Protein AF-A0A348ZYB3-F1 (afdb_monomer_lite)

Sequence (158 aa):
MKVLPILVCVLFLMASLAAVSAAGGPTTVFAPSNVTITPPDPGLPQEVRAFFGETGKWWGTWYGTPPGRMEAILIIKKILDSERAEIMYIVPDYPTWGVRSVAAERLARFEKRDGRLYLTVPPSRNGQRMEFTFDTGAFVGIIEGPYLVANIVWETLK

Structure (mmCIF, N/CA/C/O backbone):
data_AF-A0A348ZYB3-F1
#
_entry.id   AF-A0A348ZYB3-F1
#
loop_
_atom_site.group_PDB
_atom_site.id
_atom_site.type_symbol
_atom_site.label_atom_id
_atom_site.label_alt_id
_atom_site.label_comp_id
_atom_site.label_asym_id
_atom_site.label_entity_id
_atom_site.label_seq_id
_atom_site.pdbx_PDB_ins_code
_atom_site.Cartn_x
_atom_site.Cartn_y
_atom_site.Cartn_z
_atom_site.occupancy
_atom_site.B_iso_or_equiv
_atom_site.auth_seq_id
_atom_site.auth_comp_id
_atom_site.auth_asym_id
_atom_site.auth_atom_id
_atom_site.pdbx_PDB_model_num
ATOM 1 N N . MET A 1 1 ? 3.422 -47.469 50.613 1.00 42.00 1 MET A N 1
ATOM 2 C CA . MET A 1 1 ? 3.609 -46.023 50.368 1.00 42.00 1 MET A CA 1
ATOM 3 C C . MET A 1 1 ? 4.741 -45.853 49.367 1.00 42.00 1 MET A C 1
ATOM 5 O O . MET A 1 1 ? 5.884 -46.104 49.715 1.00 42.00 1 MET A O 1
ATOM 9 N N . LYS A 1 2 ? 4.419 -45.548 48.107 1.00 40.97 2 LYS A N 1
ATOM 10 C CA . LYS A 1 2 ? 5.392 -45.251 47.048 1.00 40.97 2 LYS A CA 1
ATOM 11 C C . LYS A 1 2 ? 4.959 -43.933 46.416 1.00 40.97 2 LYS A C 1
ATOM 13 O O . LYS A 1 2 ? 3.893 -43.863 45.817 1.00 40.97 2 LYS A O 1
ATOM 18 N N . VAL A 1 3 ? 5.751 -42.898 46.662 1.00 48.47 3 VAL A N 1
ATOM 19 C CA . VAL A 1 3 ? 5.628 -41.568 46.063 1.00 48.47 3 VAL A CA 1
ATOM 20 C C . VAL A 1 3 ? 6.270 -41.664 44.680 1.00 48.47 3 VAL A C 1
ATOM 22 O O . VAL A 1 3 ? 7.414 -42.107 44.588 1.00 48.47 3 VAL A O 1
ATOM 25 N N . LEU A 1 4 ? 5.549 -41.308 43.614 1.00 44.03 4 LEU A N 1
ATOM 26 C CA . LEU A 1 4 ? 6.104 -41.232 42.260 1.00 44.03 4 LEU A CA 1
ATOM 27 C C . LEU A 1 4 ? 5.782 -39.846 41.666 1.00 44.03 4 LEU A C 1
ATOM 29 O O . LEU A 1 4 ? 4.604 -39.498 41.570 1.00 44.03 4 LEU A O 1
ATOM 33 N N . PRO A 1 5 ? 6.793 -39.031 41.311 1.00 50.94 5 PRO A N 1
ATOM 34 C CA . PRO A 1 5 ? 6.612 -37.645 40.903 1.00 50.94 5 PRO A CA 1
ATOM 35 C C . PRO A 1 5 ? 6.334 -37.575 39.398 1.00 50.94 5 PRO A C 1
ATOM 37 O O . PRO A 1 5 ? 7.249 -37.561 38.582 1.00 50.94 5 PRO A O 1
ATOM 40 N N . ILE A 1 6 ? 5.061 -37.525 39.014 1.00 51.91 6 ILE A N 1
ATOM 41 C CA . ILE A 1 6 ? 4.634 -37.269 37.630 1.00 51.91 6 ILE A CA 1
ATOM 42 C C . ILE A 1 6 ? 4.055 -35.855 37.582 1.00 51.91 6 ILE A C 1
ATOM 44 O O . ILE A 1 6 ? 2.851 -35.663 37.463 1.00 51.91 6 ILE A O 1
ATOM 48 N N . LEU A 1 7 ? 4.897 -34.838 37.770 1.00 49.06 7 LEU A N 1
ATOM 49 C CA . LEU A 1 7 ? 4.467 -33.445 37.586 1.00 49.06 7 LEU A CA 1
ATOM 50 C C . LEU A 1 7 ? 5.602 -32.509 37.139 1.00 49.06 7 LEU A C 1
ATOM 52 O O . LEU A 1 7 ? 5.605 -31.334 37.479 1.00 49.06 7 LEU A O 1
ATOM 56 N N . VAL A 1 8 ? 6.586 -33.015 36.386 1.00 50.66 8 VAL A N 1
ATOM 57 C CA . VAL A 1 8 ? 7.696 -32.191 35.850 1.00 50.66 8 VAL A CA 1
ATOM 58 C C . VAL A 1 8 ? 7.981 -32.512 34.373 1.00 50.66 8 VAL A C 1
ATOM 60 O O . VAL A 1 8 ? 9.113 -32.466 33.912 1.00 50.66 8 VAL A O 1
ATOM 63 N N . CYS A 1 9 ? 6.957 -32.866 33.591 1.00 40.06 9 CYS A N 1
ATOM 64 C CA . CYS A 1 9 ? 7.096 -33.048 32.132 1.00 40.06 9 CYS A CA 1
ATOM 65 C C . CYS A 1 9 ? 6.088 -32.241 31.299 1.00 40.06 9 CYS A C 1
ATOM 67 O O . CYS A 1 9 ? 6.152 -32.269 30.077 1.00 40.06 9 CYS A O 1
ATOM 69 N N . VAL A 1 10 ? 5.208 -31.457 31.933 1.00 47.16 10 VAL A N 1
ATOM 70 C CA . VAL A 1 10 ? 4.234 -30.594 31.230 1.00 47.16 10 VAL A CA 1
ATOM 71 C C . VAL A 1 10 ? 4.773 -29.168 31.013 1.00 47.16 10 VAL A C 1
ATOM 73 O O . VAL A 1 10 ? 4.105 -28.337 30.414 1.00 47.16 10 VAL A O 1
ATOM 76 N N . LEU A 1 11 ? 6.010 -28.872 31.434 1.00 43.88 11 LEU A N 1
ATOM 77 C CA . LEU A 1 11 ? 6.624 -27.550 31.239 1.00 43.88 11 LEU A CA 1
ATOM 78 C C . LEU A 1 11 ? 7.536 -27.436 30.004 1.00 43.88 11 LEU A C 1
ATOM 80 O O . LEU A 1 11 ? 8.125 -26.384 29.790 1.00 43.88 11 LEU A O 1
ATOM 84 N N . PHE A 1 12 ? 7.656 -28.488 29.187 1.00 45.84 12 PHE A N 1
ATOM 85 C CA . PHE A 1 12 ? 8.617 -28.532 28.072 1.00 45.84 12 PHE A CA 1
ATOM 86 C C . PHE A 1 12 ? 7.992 -28.641 26.673 1.00 45.84 12 PHE A C 1
ATOM 88 O O . PHE A 1 12 ? 8.720 -28.796 25.697 1.00 45.84 12 PHE A O 1
ATOM 95 N N . LEU A 1 13 ? 6.663 -28.524 26.545 1.00 42.94 13 LEU A N 1
ATOM 96 C CA . LEU A 1 13 ? 5.959 -28.716 25.265 1.00 42.94 13 LEU A CA 1
ATOM 97 C C . LEU A 1 13 ? 5.104 -27.522 24.801 1.00 42.94 13 LEU A C 1
ATOM 99 O O . LEU A 1 13 ? 4.197 -27.691 23.998 1.00 42.94 13 LEU A O 1
ATOM 103 N N . MET A 1 14 ? 5.403 -26.312 25.281 1.00 46.91 14 MET A N 1
ATOM 104 C CA . MET A 1 14 ? 4.828 -25.055 24.765 1.00 46.91 14 MET A CA 1
ATOM 105 C C . MET A 1 14 ? 5.924 -24.063 24.341 1.00 46.91 14 MET A C 1
ATOM 107 O O . MET A 1 14 ? 5.745 -22.853 24.384 1.00 46.91 14 MET A O 1
ATOM 111 N N . ALA A 1 15 ? 7.079 -24.576 23.912 1.00 46.56 15 ALA A N 1
ATOM 112 C CA . ALA A 1 15 ? 8.050 -23.819 23.123 1.00 46.56 15 ALA A CA 1
ATOM 113 C C . ALA A 1 15 ? 7.823 -24.104 21.628 1.00 46.56 15 ALA A C 1
ATOM 115 O O . ALA A 1 15 ? 8.749 -24.394 20.873 1.00 46.56 15 ALA A O 1
ATOM 116 N N . SER A 1 16 ? 6.561 -24.099 21.195 1.00 47.22 16 SER A N 1
ATOM 117 C CA . SER A 1 16 ? 6.208 -24.167 19.783 1.00 47.22 16 SER A CA 1
ATOM 118 C C . SER A 1 16 ? 6.512 -22.818 19.138 1.00 47.22 16 SER A C 1
ATOM 120 O O . SER A 1 16 ? 5.709 -21.893 19.178 1.00 47.22 16 SER A O 1
ATOM 122 N N . LEU A 1 17 ? 7.705 -22.735 18.557 1.00 46.16 17 LEU A N 1
ATOM 123 C CA . LEU A 1 17 ? 7.908 -22.169 17.227 1.00 46.16 17 LEU A CA 1
ATOM 124 C C . LEU A 1 17 ? 7.330 -20.762 16.979 1.00 46.16 17 LEU A C 1
ATOM 126 O O . LEU A 1 17 ? 6.711 -20.510 15.951 1.00 46.16 17 LEU A O 1
ATOM 130 N N . ALA A 1 18 ? 7.638 -19.797 17.842 1.00 40.75 18 ALA A N 1
ATOM 131 C CA . ALA A 1 18 ? 7.796 -18.431 17.356 1.00 40.75 18 ALA A CA 1
ATOM 132 C C . ALA A 1 18 ? 9.169 -18.349 16.676 1.00 40.75 18 ALA A C 1
ATOM 134 O O . ALA A 1 18 ? 10.126 -17.805 17.226 1.00 40.75 18 ALA A O 1
ATOM 135 N N . ALA A 1 19 ? 9.283 -18.938 15.483 1.00 41.16 19 ALA A N 1
ATOM 136 C CA . ALA A 1 19 ? 10.288 -18.489 14.537 1.00 41.16 19 ALA A CA 1
ATOM 137 C C . ALA A 1 19 ? 9.889 -17.055 14.183 1.00 41.16 19 ALA A C 1
ATOM 139 O O . ALA A 1 19 ? 9.140 -16.813 13.242 1.00 41.16 19 ALA A O 1
ATOM 140 N N . VAL A 1 20 ? 10.322 -16.108 15.017 1.00 44.69 20 VAL A N 1
ATOM 141 C CA . VAL A 1 20 ? 10.418 -14.709 14.638 1.00 44.69 20 VAL A CA 1
ATOM 142 C C . VAL A 1 20 ? 11.331 -14.743 13.427 1.00 44.69 20 VAL A C 1
ATOM 144 O O . VAL A 1 20 ? 12.547 -14.886 13.570 1.00 44.69 20 VAL A O 1
ATOM 147 N N . SER A 1 21 ? 10.747 -14.723 12.227 1.00 43.22 21 SER A N 1
ATOM 148 C CA . SER A 1 21 ? 11.523 -14.377 11.058 1.00 43.22 21 SER A CA 1
ATOM 149 C C . SER A 1 21 ? 12.137 -13.031 11.413 1.00 43.22 21 SER A C 1
ATOM 151 O O . SER A 1 21 ? 11.447 -12.051 11.707 1.00 43.22 21 SER A O 1
ATOM 153 N N . ALA A 1 22 ? 13.462 -12.998 11.499 1.00 45.44 22 ALA A N 1
ATOM 154 C CA . ALA A 1 22 ? 14.173 -11.754 11.331 1.00 45.44 22 ALA A CA 1
ATOM 155 C C . ALA A 1 22 ? 13.898 -11.361 9.877 1.00 45.44 22 ALA A C 1
ATOM 157 O O . ALA A 1 22 ? 14.643 -11.736 8.976 1.00 45.44 22 ALA A O 1
ATOM 158 N N . ALA A 1 23 ? 12.737 -10.745 9.646 1.00 55.16 23 ALA A N 1
ATOM 159 C CA . ALA A 1 23 ? 12.367 -10.168 8.374 1.00 55.16 23 ALA A CA 1
ATOM 160 C C . ALA A 1 23 ? 13.442 -9.123 8.083 1.00 55.16 23 ALA A C 1
ATOM 162 O O . ALA A 1 23 ? 13.514 -8.087 8.749 1.00 55.16 23 ALA A O 1
ATOM 163 N N . GLY A 1 24 ? 14.375 -9.466 7.192 1.00 65.94 24 GLY A N 1
ATOM 164 C CA . GLY A 1 24 ? 15.348 -8.507 6.695 1.00 65.94 24 GLY A CA 1
ATOM 165 C C . GLY A 1 24 ? 14.560 -7.360 6.086 1.00 65.94 24 GLY A C 1
ATOM 166 O O . GLY A 1 24 ? 13.659 -7.619 5.307 1.00 65.94 24 GLY A O 1
ATOM 167 N N . GLY A 1 25 ? 14.827 -6.124 6.497 1.00 79.75 25 GLY A N 1
ATOM 168 C CA . GLY A 1 25 ? 14.128 -4.966 5.945 1.00 79.75 25 GLY A CA 1
ATOM 169 C C . GLY A 1 25 ? 14.440 -4.746 4.458 1.00 79.75 25 GLY A C 1
ATOM 170 O O . GLY A 1 25 ? 15.291 -5.441 3.891 1.00 79.75 25 GLY A O 1
ATOM 171 N N . PRO A 1 26 ? 13.805 -3.743 3.829 1.00 87.44 26 PRO A N 1
ATOM 172 C CA . PRO A 1 26 ? 14.126 -3.369 2.459 1.00 87.44 26 PRO A CA 1
ATOM 173 C C . PRO A 1 26 ? 15.610 -3.019 2.310 1.00 87.44 26 PRO A C 1
ATOM 175 O O . PRO A 1 26 ? 16.216 -2.399 3.186 1.00 87.44 26 PRO A O 1
ATOM 178 N N . THR A 1 27 ? 16.182 -3.379 1.166 1.00 86.75 27 THR A N 1
ATOM 179 C CA . THR A 1 27 ? 17.596 -3.153 0.828 1.00 86.75 27 THR A CA 1
ATOM 180 C C . THR A 1 27 ? 17.798 -2.096 -0.257 1.00 86.75 27 THR A C 1
ATOM 182 O O . THR A 1 27 ? 18.884 -1.533 -0.378 1.00 86.75 27 THR A O 1
ATOM 185 N N . THR A 1 28 ? 16.760 -1.806 -1.040 1.00 87.25 28 THR A N 1
ATOM 186 C CA . THR A 1 28 ? 16.818 -0.949 -2.236 1.00 87.25 28 THR A CA 1
ATOM 187 C C . THR A 1 28 ? 15.919 0.283 -2.159 1.00 87.25 28 THR A C 1
ATOM 189 O O . THR A 1 28 ? 16.019 1.174 -3.002 1.00 87.25 28 THR A O 1
ATOM 192 N N . VAL A 1 29 ? 15.053 0.365 -1.147 1.00 90.50 29 VAL A N 1
ATOM 193 C CA . VAL A 1 29 ? 14.105 1.466 -0.950 1.00 90.50 29 VAL A CA 1
ATOM 194 C C . VAL A 1 29 ? 13.983 1.789 0.536 1.00 90.50 29 VAL A C 1
ATOM 196 O O . VAL A 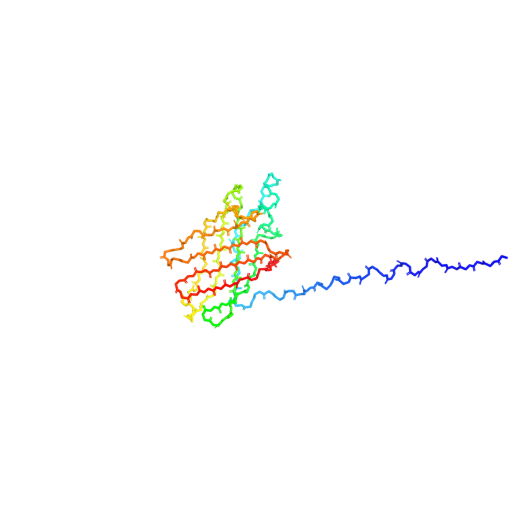1 29 ? 13.965 0.894 1.373 1.00 90.50 29 VAL A O 1
ATOM 199 N N . PHE A 1 30 ? 13.892 3.070 0.885 1.00 90.00 30 PHE A N 1
ATOM 200 C CA . PHE A 1 30 ? 13.846 3.501 2.283 1.00 90.00 30 PHE A CA 1
ATOM 201 C C . PHE A 1 30 ? 12.712 4.491 2.515 1.00 90.00 30 PHE A C 1
ATOM 203 O O . PHE A 1 30 ? 12.425 5.344 1.673 1.00 90.00 30 PHE A O 1
ATOM 210 N N . ALA A 1 31 ? 12.056 4.367 3.669 1.00 87.94 31 ALA A N 1
ATOM 211 C CA . ALA A 1 31 ? 11.035 5.314 4.085 1.00 87.94 31 ALA A CA 1
ATOM 212 C C . ALA A 1 31 ? 11.712 6.650 4.444 1.00 87.94 31 ALA A C 1
ATOM 214 O O . ALA A 1 31 ? 12.742 6.632 5.124 1.00 87.94 31 ALA A O 1
ATOM 215 N N . PRO A 1 32 ? 11.149 7.808 4.055 1.00 88.12 32 PRO A N 1
ATOM 216 C CA . PRO A 1 32 ? 11.642 9.092 4.525 1.00 88.12 32 PRO A CA 1
ATOM 217 C C . PRO A 1 32 ? 11.573 9.161 6.052 1.00 88.12 32 PRO A C 1
ATOM 219 O O . PRO A 1 32 ? 10.589 8.742 6.667 1.00 88.12 32 PRO A O 1
ATOM 222 N N . SER A 1 33 ? 12.609 9.720 6.673 1.00 84.81 33 SER A N 1
ATOM 223 C CA . SER A 1 33 ? 12.709 9.832 8.133 1.00 84.81 33 SER A CA 1
ATOM 224 C C . SER A 1 33 ? 11.719 10.833 8.739 1.00 84.81 33 SER A C 1
ATOM 226 O O . SER A 1 33 ? 11.456 10.788 9.936 1.00 84.81 33 SER A O 1
ATOM 228 N N . ASN A 1 34 ? 11.152 11.723 7.924 1.00 89.12 34 ASN A N 1
ATOM 229 C CA . ASN A 1 34 ? 10.318 12.851 8.337 1.00 89.12 34 ASN A CA 1
ATOM 230 C C . ASN A 1 34 ? 8.825 12.693 7.985 1.00 89.12 34 ASN A C 1
ATOM 232 O O . ASN A 1 34 ? 8.109 13.689 7.901 1.00 89.12 34 ASN A O 1
ATOM 236 N N . VAL A 1 35 ? 8.332 11.468 7.776 1.00 92.81 35 VAL A N 1
ATOM 237 C CA . VAL A 1 35 ? 6.898 11.241 7.529 1.00 92.81 35 VAL A CA 1
ATOM 238 C C . VAL A 1 35 ? 6.127 11.224 8.847 1.00 92.81 35 VAL A C 1
ATOM 240 O O . VAL A 1 35 ? 6.345 10.364 9.698 1.00 92.81 35 VAL A O 1
ATOM 243 N N . THR A 1 36 ? 5.180 12.150 9.003 1.00 95.25 36 THR A N 1
ATOM 244 C CA . THR A 1 36 ? 4.219 12.126 10.112 1.00 95.25 36 THR A CA 1
ATOM 245 C C . THR A 1 36 ? 3.165 11.049 9.872 1.00 95.25 36 THR A C 1
ATOM 247 O O . THR A 1 36 ? 2.473 11.069 8.853 1.00 95.25 36 THR A O 1
ATOM 250 N N . ILE A 1 37 ? 3.030 10.132 10.830 1.00 96.56 37 ILE A N 1
ATOM 251 C CA . ILE A 1 37 ? 2.020 9.071 10.840 1.00 96.56 37 ILE A CA 1
ATOM 252 C C . ILE A 1 37 ? 1.092 9.305 12.032 1.00 96.56 37 ILE A C 1
ATOM 254 O O . ILE A 1 37 ? 1.552 9.500 13.154 1.00 96.56 37 ILE A O 1
ATOM 258 N N . THR A 1 38 ? -0.214 9.300 11.783 1.00 97.94 38 THR A N 1
ATOM 259 C CA . THR A 1 38 ? -1.255 9.443 12.804 1.00 97.94 38 THR A CA 1
ATOM 260 C C . THR A 1 38 ? -1.970 8.102 12.984 1.00 97.94 38 THR A C 1
ATOM 262 O O . THR A 1 38 ? -2.556 7.617 12.012 1.00 97.94 38 THR A O 1
ATOM 265 N N . PRO A 1 39 ? -1.946 7.504 14.192 1.00 97.06 39 PRO A N 1
ATOM 266 C CA . PRO A 1 39 ? -2.679 6.274 14.482 1.00 97.06 39 PRO A CA 1
ATOM 267 C C . PRO A 1 39 ? -4.178 6.390 14.163 1.00 97.06 39 PRO A C 1
ATOM 269 O O . PRO A 1 39 ? -4.744 7.482 14.275 1.00 97.06 39 PRO A O 1
ATOM 272 N N . PRO A 1 40 ? -4.838 5.285 13.778 1.00 97.38 40 PRO A N 1
ATOM 273 C CA . PRO A 1 40 ? -6.251 5.306 13.439 1.00 97.38 40 PRO A CA 1
ATOM 274 C C . PRO A 1 40 ? -7.120 5.506 14.684 1.00 97.38 40 PRO A C 1
ATOM 276 O O . PRO A 1 40 ? -6.802 5.012 15.766 1.00 97.38 40 PRO A O 1
ATOM 279 N N . ASP A 1 41 ? -8.253 6.184 14.508 1.00 97.19 41 ASP A N 1
ATOM 280 C CA . ASP A 1 41 ? -9.253 6.350 15.562 1.00 97.19 41 ASP A CA 1
ATOM 281 C C . ASP A 1 41 ? -9.775 4.967 16.035 1.00 97.19 41 ASP A C 1
ATOM 283 O O . ASP A 1 41 ? -10.186 4.146 15.203 1.00 97.19 41 ASP A O 1
ATOM 287 N N . PRO A 1 42 ? -9.777 4.672 17.352 1.00 96.81 42 PRO A N 1
ATOM 288 C CA . PRO A 1 42 ? -10.293 3.417 17.904 1.00 96.81 42 PRO A CA 1
ATOM 289 C C . PRO A 1 42 ? -11.808 3.208 17.712 1.00 96.81 42 PRO A C 1
ATOM 291 O O . PRO A 1 42 ? -12.300 2.111 17.978 1.00 96.81 42 PRO A O 1
ATOM 294 N N . GLY A 1 43 ? -12.555 4.205 17.238 1.00 97.88 43 GLY A N 1
ATOM 295 C CA . GLY A 1 43 ? -13.945 4.079 16.798 1.00 97.88 43 GLY A CA 1
ATOM 296 C C . GLY A 1 43 ? -14.109 3.537 15.372 1.00 97.88 43 GLY A C 1
ATOM 297 O O . GLY A 1 43 ? -15.205 3.115 15.007 1.00 97.88 43 GLY A O 1
ATOM 298 N N . LEU A 1 44 ? -13.046 3.507 14.557 1.00 97.94 44 LEU A N 1
ATOM 299 C CA . LEU A 1 44 ? -13.117 2.990 13.185 1.00 97.94 44 LEU A CA 1
ATOM 300 C C . LEU A 1 44 ? -13.324 1.469 13.153 1.00 97.94 44 LEU A C 1
ATOM 302 O O . LEU A 1 44 ? -12.811 0.770 14.034 1.00 97.94 44 LEU A O 1
ATOM 306 N N . PRO A 1 45 ? -13.986 0.927 12.110 1.00 97.62 45 PRO A N 1
ATOM 307 C CA . PRO A 1 45 ? -14.133 -0.514 11.926 1.00 97.62 45 PRO A CA 1
ATOM 308 C C . PRO A 1 45 ? -12.790 -1.251 11.994 1.00 97.62 45 PRO A C 1
ATOM 310 O O . PRO A 1 45 ? -11.798 -0.812 11.409 1.00 97.62 45 PRO A O 1
ATOM 313 N N . GLN A 1 46 ? -12.755 -2.401 12.674 1.00 96.81 46 GLN A N 1
ATOM 314 C CA . GLN A 1 46 ? -11.523 -3.179 12.863 1.00 96.81 46 GLN A CA 1
ATOM 315 C C . GLN A 1 46 ? -10.847 -3.539 11.532 1.00 96.81 46 GLN A C 1
ATOM 317 O O . GLN A 1 46 ? -9.631 -3.422 11.412 1.00 96.81 46 GLN A O 1
ATOM 322 N N . GLU A 1 47 ? -11.638 -3.926 10.532 1.00 96.38 47 GLU A N 1
ATOM 323 C CA . GLU A 1 47 ? -11.184 -4.246 9.173 1.00 96.38 47 GLU A CA 1
ATOM 324 C C . GLU A 1 47 ? -10.488 -3.070 8.468 1.00 96.38 47 GLU A C 1
ATOM 326 O O . GLU A 1 47 ? -9.528 -3.286 7.737 1.00 96.38 47 GLU A O 1
ATOM 331 N N . VAL A 1 48 ? -10.909 -1.828 8.732 1.00 97.81 48 VAL A N 1
ATOM 332 C CA . VAL A 1 48 ? -10.265 -0.612 8.207 1.00 97.81 48 VAL A CA 1
ATOM 333 C C . VAL A 1 48 ? -8.954 -0.359 8.949 1.00 97.81 48 VAL A C 1
ATOM 335 O O . VAL A 1 48 ? -7.914 -0.142 8.330 1.00 97.81 48 VAL A O 1
ATOM 338 N N . ARG A 1 49 ? -8.974 -0.445 10.287 1.00 97.56 49 ARG A N 1
ATOM 339 C CA . ARG A 1 49 ? -7.774 -0.239 11.116 1.00 97.56 49 ARG A CA 1
ATOM 340 C C . ARG A 1 49 ? -6.675 -1.258 10.832 1.00 97.56 49 ARG A C 1
ATOM 342 O O . ARG A 1 49 ? -5.507 -0.915 10.962 1.00 97.56 49 ARG A O 1
ATOM 349 N N . ALA A 1 50 ? -7.028 -2.477 10.424 1.00 96.56 50 ALA A N 1
ATOM 350 C CA . ALA A 1 50 ? -6.065 -3.526 10.100 1.00 96.56 50 ALA A CA 1
ATOM 351 C C . ALA A 1 50 ? -5.052 -3.093 9.024 1.00 96.56 50 ALA A C 1
ATOM 353 O O . ALA A 1 50 ? -3.883 -3.454 9.119 1.00 96.56 50 ALA A O 1
ATOM 354 N N . PHE A 1 51 ? -5.452 -2.250 8.063 1.00 97.25 51 PHE A N 1
ATOM 355 C CA . PHE A 1 51 ? -4.547 -1.712 7.036 1.00 97.25 51 PHE A CA 1
ATOM 356 C C . PHE A 1 51 ? -3.452 -0.803 7.603 1.00 97.25 51 PHE A C 1
ATOM 358 O O . PHE A 1 51 ? -2.412 -0.639 6.972 1.00 97.25 51 PHE A O 1
ATOM 365 N N . PHE A 1 52 ? -3.652 -0.217 8.786 1.00 97.19 52 PHE A N 1
ATOM 366 C CA . PHE A 1 52 ? -2.596 0.530 9.464 1.00 97.19 52 PHE A CA 1
ATOM 367 C C . PHE A 1 52 ? -1.491 -0.401 9.989 1.00 97.19 52 PHE A C 1
ATOM 369 O O . PHE A 1 52 ? -0.335 0.002 10.070 1.00 97.19 52 PHE A O 1
ATOM 376 N N . GLY A 1 53 ? -1.811 -1.655 10.317 1.00 93.88 53 GLY A N 1
ATOM 377 C CA . GLY A 1 53 ? -0.861 -2.568 10.948 1.00 93.88 53 GLY A CA 1
ATOM 378 C C . GLY A 1 53 ? -0.373 -2.035 12.299 1.00 93.88 53 GLY A C 1
ATOM 379 O O . GLY A 1 53 ? -1.112 -1.365 13.018 1.00 93.88 53 GLY A O 1
ATOM 380 N N . GLU A 1 54 ? 0.877 -2.333 12.652 1.00 92.38 54 GLU A N 1
ATOM 381 C CA . GLU A 1 54 ? 1.479 -1.875 13.914 1.00 92.38 54 GLU A CA 1
ATOM 382 C C . GLU A 1 54 ? 1.987 -0.427 13.831 1.00 92.38 54 GLU A C 1
ATOM 384 O O . GLU A 1 54 ? 1.824 0.348 14.772 1.00 92.38 54 GLU A O 1
ATOM 389 N N . THR A 1 55 ? 2.603 -0.055 12.705 1.00 93.69 55 THR A N 1
ATOM 390 C CA . THR A 1 55 ? 3.377 1.193 12.565 1.00 93.69 55 THR A CA 1
ATOM 391 C C . THR A 1 55 ? 2.830 2.150 11.506 1.00 93.69 55 THR A C 1
ATOM 393 O O . THR A 1 55 ? 3.363 3.249 11.342 1.00 93.69 55 THR A O 1
ATOM 396 N N . GLY A 1 56 ? 1.817 1.744 10.737 1.00 95.62 56 GLY A N 1
ATOM 397 C CA . GLY A 1 56 ? 1.410 2.441 9.518 1.00 95.62 56 GLY A CA 1
ATOM 398 C C . GLY A 1 56 ? 2.360 2.211 8.342 1.00 95.62 56 GLY A C 1
ATOM 399 O O . GLY A 1 56 ? 2.127 2.775 7.278 1.00 95.62 56 GLY A O 1
ATOM 400 N N . LYS A 1 57 ? 3.436 1.428 8.496 1.00 96.19 57 LYS A N 1
ATOM 401 C CA . LYS A 1 57 ? 4.451 1.215 7.460 1.00 96.19 57 LYS A CA 1
ATOM 402 C C . LYS A 1 57 ? 4.498 -0.244 7.034 1.00 96.19 57 LYS A C 1
ATOM 404 O O . LYS A 1 57 ? 4.562 -1.156 7.856 1.00 96.19 57 LYS A O 1
ATOM 409 N N . TRP A 1 58 ? 4.568 -0.433 5.728 1.00 96.31 58 TRP A N 1
ATOM 410 C CA . TRP A 1 58 ? 4.649 -1.729 5.085 1.00 96.31 58 TRP A CA 1
ATOM 411 C C . TRP A 1 58 ? 5.793 -1.732 4.084 1.00 96.31 58 TRP A C 1
ATOM 413 O O . TRP A 1 58 ? 5.973 -0.776 3.326 1.00 96.31 58 TRP A O 1
ATOM 423 N N . TRP A 1 59 ? 6.548 -2.819 4.063 1.00 95.25 59 TRP A N 1
ATOM 424 C CA . TRP A 1 59 ? 7.532 -3.110 3.033 1.00 95.25 59 TRP A CA 1
ATOM 425 C C . TRP A 1 59 ? 6.990 -4.220 2.140 1.00 95.25 59 TRP A C 1
ATOM 427 O O . TRP A 1 59 ? 6.494 -5.226 2.633 1.00 95.25 59 TRP A O 1
ATOM 437 N N . GLY A 1 60 ? 7.029 -4.014 0.829 1.00 94.19 60 GLY A N 1
ATOM 438 C CA . GLY A 1 60 ? 6.464 -4.934 -0.145 1.00 94.19 60 GLY A CA 1
ATOM 439 C C . GLY A 1 60 ? 7.495 -5.410 -1.148 1.00 94.19 60 GLY A C 1
ATOM 440 O O . GLY A 1 60 ? 8.349 -4.637 -1.580 1.00 94.19 60 GLY A O 1
ATOM 441 N N . THR A 1 61 ? 7.371 -6.662 -1.579 1.00 94.69 61 THR A N 1
ATOM 442 C CA . THR A 1 61 ? 8.108 -7.181 -2.736 1.00 94.69 61 THR A CA 1
ATOM 443 C C . THR A 1 61 ? 7.156 -7.407 -3.901 1.00 94.69 61 THR A C 1
ATOM 445 O O . THR A 1 61 ? 6.168 -8.129 -3.774 1.00 94.69 61 THR A O 1
ATOM 448 N N . TRP A 1 62 ? 7.464 -6.790 -5.037 1.00 93.69 62 TRP A N 1
ATOM 449 C CA . TRP A 1 62 ? 6.727 -6.929 -6.285 1.00 93.69 62 TRP A CA 1
ATOM 450 C C . TRP A 1 62 ? 7.225 -8.126 -7.078 1.00 93.69 62 TRP A C 1
ATOM 452 O O . TRP A 1 62 ? 8.432 -8.348 -7.188 1.00 93.69 62 TRP A O 1
ATOM 462 N N . TYR A 1 63 ? 6.289 -8.806 -7.725 1.00 94.56 63 TYR A N 1
ATOM 463 C CA . TYR A 1 63 ? 6.528 -9.868 -8.691 1.00 94.56 63 TYR A CA 1
ATOM 464 C C . TYR A 1 63 ? 5.587 -9.656 -9.869 1.00 94.56 63 TYR A C 1
ATOM 466 O O . TYR A 1 63 ? 4.368 -9.667 -9.688 1.00 94.56 63 TYR A O 1
ATOM 474 N N . GLY A 1 64 ? 6.131 -9.429 -11.064 1.00 93.19 64 GLY A N 1
ATOM 475 C CA . GLY A 1 64 ? 5.315 -8.986 -12.191 1.00 93.19 64 GLY A CA 1
ATOM 476 C C . GLY A 1 64 ? 5.697 -9.546 -13.549 1.00 93.19 64 GLY A C 1
ATOM 477 O O . GLY A 1 64 ? 6.654 -10.308 -13.686 1.00 93.19 64 GLY A O 1
ATOM 478 N N . THR A 1 65 ? 4.896 -9.157 -14.541 1.00 89.56 65 THR A N 1
ATOM 479 C CA . THR A 1 65 ? 5.103 -9.415 -15.971 1.00 89.56 65 THR A CA 1
ATOM 480 C C . THR A 1 65 ? 5.322 -8.079 -16.698 1.00 89.56 65 THR A C 1
ATOM 482 O O . THR A 1 65 ? 4.483 -7.192 -16.526 1.00 89.56 65 THR A O 1
ATOM 485 N N . PRO A 1 66 ? 6.397 -7.916 -17.505 1.00 88.62 66 PRO A N 1
ATOM 486 C CA . PRO A 1 66 ? 7.457 -8.900 -17.784 1.00 88.62 66 PRO A CA 1
ATOM 487 C C . PRO A 1 66 ? 8.222 -9.306 -16.509 1.00 88.62 66 PRO A C 1
ATOM 489 O O . PRO A 1 66 ? 8.150 -8.571 -15.531 1.00 88.62 66 PRO A O 1
ATOM 492 N N . PRO A 1 67 ? 8.914 -10.461 -16.468 1.00 91.81 67 PRO A N 1
ATOM 493 C CA . PRO A 1 67 ? 9.527 -10.959 -15.238 1.00 91.81 67 PRO A CA 1
ATOM 494 C C . PRO A 1 67 ? 10.432 -9.925 -14.566 1.00 91.81 67 PRO A C 1
ATOM 496 O O . PRO A 1 67 ? 11.306 -9.337 -15.202 1.00 91.81 67 PRO A O 1
ATOM 499 N N . GLY A 1 68 ? 10.229 -9.723 -13.270 1.00 90.12 68 GLY A N 1
ATOM 500 C CA . GLY A 1 68 ? 11.002 -8.778 -12.478 1.00 90.12 68 GLY A CA 1
ATOM 501 C C . GLY A 1 68 ? 10.643 -8.859 -11.002 1.00 90.12 68 GLY A C 1
ATOM 502 O O . GLY A 1 68 ? 9.599 -9.399 -10.625 1.00 90.12 68 GLY A O 1
ATOM 503 N N . ARG A 1 69 ? 11.547 -8.334 -10.175 1.00 92.94 69 ARG A N 1
ATOM 504 C CA . ARG A 1 69 ? 11.407 -8.244 -8.722 1.00 92.94 69 ARG A CA 1
ATOM 505 C C . ARG A 1 69 ? 11.908 -6.884 -8.266 1.00 92.94 69 ARG A C 1
ATOM 507 O O . ARG A 1 69 ? 13.004 -6.479 -8.649 1.00 92.94 69 ARG A O 1
ATOM 514 N N . MET A 1 70 ? 11.115 -6.208 -7.447 1.00 92.62 70 MET A N 1
ATOM 515 C CA . MET A 1 70 ? 11.420 -4.876 -6.930 1.00 92.62 70 MET A CA 1
ATOM 516 C C . MET A 1 70 ? 10.837 -4.727 -5.525 1.00 92.62 70 MET A C 1
ATOM 518 O O . MET A 1 70 ? 9.788 -5.294 -5.234 1.00 92.62 70 MET A O 1
ATOM 522 N N . GLU A 1 71 ? 11.500 -3.974 -4.656 1.00 94.88 71 GLU A N 1
ATOM 523 C CA . GLU A 1 71 ? 10.965 -3.625 -3.338 1.00 94.88 71 GLU A CA 1
ATOM 524 C C . GLU A 1 71 ? 10.200 -2.295 -3.390 1.00 94.88 71 GLU A C 1
ATOM 526 O O . GLU A 1 71 ? 10.507 -1.412 -4.189 1.00 94.88 71 GLU A O 1
ATOM 531 N N . ALA A 1 72 ? 9.221 -2.127 -2.509 1.00 95.12 72 ALA A N 1
ATOM 532 C CA . ALA A 1 72 ? 8.466 -0.891 -2.351 1.00 95.12 72 ALA A CA 1
ATOM 533 C C . ALA A 1 72 ? 8.109 -0.648 -0.888 1.00 95.12 72 ALA A C 1
ATOM 535 O O . ALA A 1 72 ? 8.108 -1.569 -0.073 1.00 95.12 72 ALA A O 1
ATOM 536 N N . ILE A 1 73 ? 7.756 0.590 -0.563 1.00 96.44 73 ILE A N 1
ATOM 537 C CA . ILE A 1 73 ? 7.230 0.956 0.750 1.00 96.44 73 ILE A CA 1
ATOM 538 C C . ILE A 1 73 ? 5.855 1.585 0.575 1.00 96.44 73 ILE A C 1
ATOM 540 O O . ILE A 1 73 ? 5.663 2.484 -0.245 1.00 96.44 73 ILE A O 1
ATOM 544 N N . LEU A 1 74 ? 4.908 1.128 1.387 1.00 97.00 74 LEU A N 1
ATOM 545 C CA . LEU A 1 74 ? 3.595 1.730 1.553 1.00 97.00 74 LEU A CA 1
ATOM 546 C C . LEU A 1 74 ? 3.493 2.272 2.978 1.00 97.00 74 LEU A C 1
ATOM 548 O O . LEU A 1 74 ? 3.671 1.542 3.948 1.00 97.00 74 LEU A O 1
ATOM 552 N N . ILE A 1 75 ? 3.188 3.558 3.105 1.00 97.38 75 ILE A N 1
ATOM 553 C CA . ILE A 1 75 ? 2.941 4.210 4.389 1.00 97.38 75 ILE A CA 1
ATOM 554 C C . ILE A 1 75 ? 1.487 4.663 4.419 1.00 97.38 75 ILE A C 1
ATOM 556 O O . ILE A 1 75 ? 1.080 5.483 3.601 1.00 97.38 75 ILE A O 1
ATOM 560 N N . ILE A 1 76 ? 0.712 4.180 5.382 1.00 97.94 76 ILE A N 1
ATOM 561 C CA . ILE A 1 76 ? -0.600 4.717 5.733 1.00 97.94 76 ILE A CA 1
ATOM 562 C C . ILE A 1 76 ? -0.368 5.897 6.681 1.00 97.94 76 ILE A C 1
ATOM 564 O O . ILE A 1 76 ? -0.208 5.717 7.885 1.00 97.94 76 ILE A O 1
ATOM 568 N N . LYS A 1 77 ? -0.307 7.119 6.137 1.00 98.06 77 LYS A N 1
ATOM 569 C CA . LYS A 1 77 ? -0.037 8.337 6.922 1.00 98.06 77 LYS A CA 1
ATOM 570 C C . LYS A 1 77 ? -1.156 8.603 7.924 1.00 98.06 77 LYS A C 1
ATOM 572 O O . LYS A 1 77 ? -0.886 8.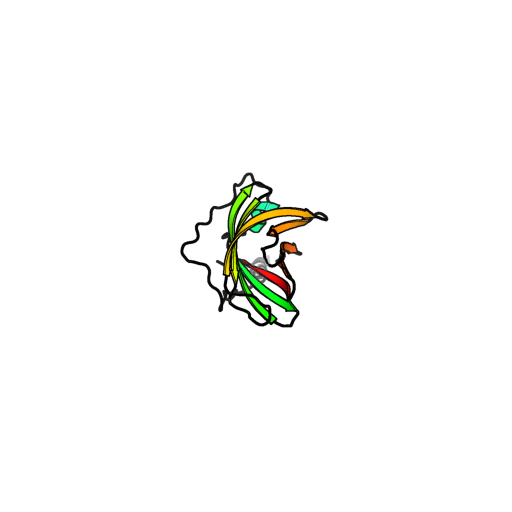960 9.069 1.00 98.06 77 LYS A O 1
ATOM 577 N N . LYS A 1 78 ? -2.406 8.454 7.484 1.00 98.38 78 LYS A N 1
ATOM 578 C CA . LYS A 1 78 ? -3.598 8.686 8.303 1.00 98.38 78 LYS A CA 1
ATOM 579 C C . LYS A 1 78 ? -4.803 7.978 7.698 1.00 98.38 78 LYS A C 1
ATOM 581 O O . LYS A 1 78 ? -5.063 8.118 6.506 1.00 98.38 78 LYS A O 1
ATOM 586 N N . ILE A 1 79 ? -5.577 7.283 8.525 1.00 98.56 79 ILE A N 1
ATOM 587 C CA . ILE A 1 79 ? -6.928 6.852 8.152 1.00 98.56 79 ILE A CA 1
ATOM 588 C C . ILE A 1 79 ? -7.883 7.988 8.517 1.00 98.56 79 ILE A C 1
ATOM 590 O O . ILE A 1 79 ? -7.947 8.390 9.678 1.00 98.56 79 ILE A O 1
ATOM 594 N N . LEU A 1 80 ? -8.551 8.561 7.516 1.00 98.25 80 LEU A N 1
ATOM 595 C CA . LEU A 1 80 ? -9.397 9.744 7.688 1.00 98.25 80 LEU A CA 1
ATOM 596 C C . LEU A 1 80 ? -10.775 9.369 8.236 1.00 98.25 80 LEU A C 1
ATOM 598 O O . LEU A 1 80 ? -11.293 10.053 9.112 1.00 98.25 80 LEU A O 1
ATOM 602 N N . ASP A 1 81 ? -11.351 8.298 7.698 1.00 98.25 81 ASP A N 1
ATOM 603 C CA . ASP A 1 81 ? -12.673 7.769 8.028 1.00 98.25 81 ASP A CA 1
ATOM 604 C C . ASP A 1 81 ? -12.782 6.309 7.534 1.00 98.25 81 ASP A C 1
ATOM 606 O O . ASP A 1 81 ? -11.783 5.696 7.151 1.00 98.25 81 ASP A O 1
ATOM 610 N N . SER A 1 82 ? -13.986 5.727 7.548 1.00 97.38 82 SER A N 1
ATOM 611 C CA . SER A 1 82 ? -14.228 4.358 7.071 1.00 97.38 82 SER A CA 1
ATOM 612 C C . SER A 1 82 ? -14.071 4.175 5.558 1.00 97.38 82 SER A C 1
ATOM 614 O O . SER A 1 82 ? -14.112 3.042 5.090 1.00 97.38 82 SER A O 1
ATOM 616 N N . GLU A 1 83 ? -13.919 5.256 4.792 1.00 98.06 83 GLU A N 1
ATOM 617 C CA . GLU A 1 83 ? -13.881 5.242 3.329 1.00 98.06 83 GLU A CA 1
ATOM 618 C C . GLU A 1 83 ? -12.554 5.735 2.754 1.00 98.06 83 GLU A C 1
ATOM 620 O O . GLU A 1 83 ? -12.292 5.509 1.575 1.00 98.06 83 GLU A O 1
ATOM 625 N N . ARG A 1 84 ? -11.719 6.439 3.527 1.00 98.44 84 ARG A N 1
ATOM 626 C CA . ARG A 1 84 ? -10.554 7.157 2.993 1.00 98.44 84 ARG A CA 1
ATOM 627 C C . ARG A 1 84 ? -9.320 7.066 3.883 1.00 98.44 84 ARG A C 1
ATOM 629 O O . ARG A 1 84 ? -9.395 7.165 5.108 1.00 98.44 84 ARG A O 1
ATOM 636 N N . ALA A 1 85 ? -8.156 7.000 3.241 1.00 98.44 85 ALA A N 1
ATOM 637 C CA . ALA A 1 85 ? -6.856 7.110 3.894 1.00 98.44 85 ALA A CA 1
ATOM 638 C C . ALA A 1 85 ? -5.871 7.939 3.062 1.00 98.44 85 ALA A C 1
ATOM 640 O O . ALA A 1 85 ? -5.844 7.862 1.834 1.00 98.44 85 ALA A O 1
ATOM 641 N N . GLU A 1 86 ? -5.028 8.708 3.741 1.00 98.38 86 GLU A N 1
ATOM 642 C CA . GLU A 1 86 ? -3.844 9.322 3.150 1.00 98.38 86 GLU A CA 1
ATOM 643 C C . GLU A 1 86 ? -2.699 8.317 3.185 1.00 98.38 86 GLU A C 1
ATOM 645 O O . GLU A 1 86 ? -2.336 7.806 4.250 1.00 98.38 86 GLU A O 1
ATOM 650 N N . ILE A 1 87 ? -2.114 8.051 2.022 1.00 97.44 87 ILE A N 1
ATOM 651 C CA . ILE A 1 87 ? -0.992 7.130 1.886 1.00 97.44 87 ILE A CA 1
ATOM 652 C C . ILE A 1 87 ? 0.204 7.816 1.234 1.00 97.44 87 ILE A C 1
ATOM 654 O O . ILE A 1 87 ? 0.058 8.779 0.480 1.00 97.44 87 ILE A O 1
ATOM 658 N N . MET A 1 88 ? 1.389 7.276 1.480 1.00 96.12 88 MET A N 1
ATOM 659 C CA . MET A 1 88 ? 2.585 7.534 0.695 1.00 96.12 88 MET A CA 1
ATOM 660 C C . MET A 1 88 ? 3.088 6.218 0.118 1.00 96.12 88 MET A C 1
ATOM 662 O O . MET A 1 88 ? 3.208 5.222 0.828 1.00 96.12 88 MET A O 1
ATOM 666 N N . TYR A 1 89 ? 3.384 6.233 -1.173 1.00 93.44 89 TYR A N 1
ATOM 667 C CA . TYR A 1 89 ? 3.917 5.095 -1.895 1.00 93.44 89 TYR A CA 1
ATOM 668 C C . TYR A 1 89 ? 5.311 5.395 -2.418 1.00 93.44 89 TYR A C 1
ATOM 670 O O . TYR A 1 89 ? 5.508 6.443 -3.035 1.00 93.44 89 TYR A O 1
ATOM 678 N N . ILE A 1 90 ? 6.264 4.500 -2.165 1.00 94.44 90 ILE A N 1
ATOM 679 C CA . ILE A 1 90 ? 7.671 4.704 -2.502 1.00 94.44 90 ILE A CA 1
ATOM 680 C C . ILE A 1 90 ? 8.192 3.490 -3.260 1.00 94.44 90 ILE A C 1
ATOM 682 O O . ILE A 1 90 ? 8.083 2.361 -2.785 1.00 94.44 90 ILE A O 1
ATOM 686 N N . VAL A 1 91 ? 8.782 3.735 -4.424 1.00 92.19 91 VAL A N 1
ATOM 687 C CA . VAL A 1 91 ? 9.399 2.714 -5.280 1.00 92.19 91 VAL A CA 1
ATOM 688 C C . VAL A 1 91 ? 10.727 3.220 -5.829 1.00 92.19 91 VAL A C 1
ATOM 690 O O . VAL A 1 91 ? 10.854 4.429 -6.044 1.00 92.19 91 VAL A O 1
ATOM 693 N N . PRO A 1 92 ? 11.701 2.334 -6.087 1.00 91.44 92 PRO A N 1
ATOM 694 C CA . PRO A 1 92 ? 12.903 2.688 -6.825 1.00 91.44 92 PRO A CA 1
ATOM 695 C C . PRO A 1 92 ? 12.610 2.816 -8.331 1.00 91.44 92 PRO A C 1
ATOM 697 O O . PRO A 1 92 ? 11.504 2.550 -8.809 1.00 91.44 92 PRO A O 1
ATOM 700 N N . ASP A 1 93 ? 13.622 3.222 -9.095 1.00 90.38 93 ASP A N 1
ATOM 701 C CA . ASP A 1 93 ? 13.576 3.134 -10.553 1.00 90.38 93 ASP A CA 1
ATOM 702 C C . ASP A 1 93 ? 13.561 1.669 -11.003 1.00 90.38 93 ASP A C 1
ATOM 704 O O . ASP A 1 93 ? 14.373 0.855 -10.559 1.00 90.38 93 ASP A O 1
ATOM 708 N N . TYR A 1 94 ? 12.675 1.347 -11.945 1.00 88.62 94 TYR A N 1
ATOM 709 C CA . TYR A 1 94 ? 12.657 0.048 -12.613 1.00 88.62 94 TYR A CA 1
ATOM 710 C C . TYR A 1 94 ? 12.298 0.215 -14.096 1.00 88.62 94 TYR A C 1
ATOM 712 O O . TYR A 1 94 ? 11.143 0.023 -14.501 1.00 88.62 94 TYR A O 1
ATOM 720 N N . PRO A 1 95 ? 13.282 0.595 -14.936 1.00 87.00 95 PRO A N 1
ATOM 721 C CA . PRO A 1 95 ? 13.047 0.966 -16.332 1.00 87.00 95 PRO A CA 1
ATOM 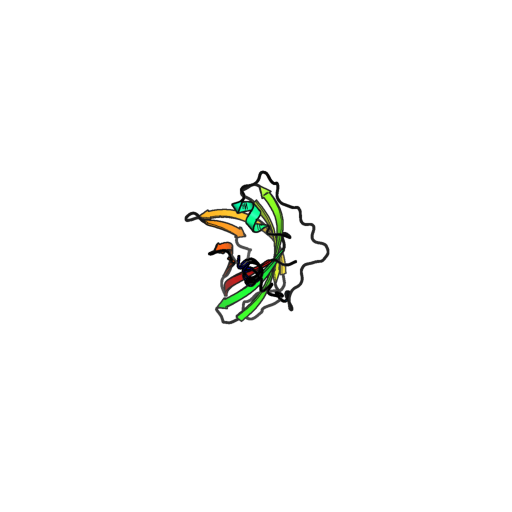722 C C . PRO A 1 95 ? 12.378 -0.127 -17.170 1.00 87.00 95 PRO A C 1
ATOM 724 O O . PRO A 1 95 ? 11.567 0.192 -18.035 1.00 87.00 95 PRO A O 1
ATOM 727 N N . THR A 1 96 ? 12.648 -1.404 -16.879 1.00 86.81 96 THR A N 1
ATOM 728 C CA . THR A 1 96 ? 12.032 -2.554 -17.566 1.00 86.81 96 THR A CA 1
ATOM 729 C C . THR A 1 96 ? 10.504 -2.559 -17.466 1.00 86.81 96 THR A C 1
ATOM 731 O O . THR A 1 96 ? 9.834 -3.035 -18.376 1.00 86.81 96 THR A O 1
ATOM 734 N N . TRP A 1 97 ? 9.943 -2.002 -16.389 1.00 87.81 97 TRP A N 1
ATOM 735 C CA . TRP A 1 97 ? 8.494 -1.854 -16.190 1.00 87.81 97 TRP A CA 1
ATOM 736 C C . TRP A 1 97 ? 7.995 -0.428 -16.444 1.00 87.81 97 TRP A C 1
ATOM 738 O O . TRP A 1 97 ? 6.845 -0.108 -16.150 1.00 87.81 97 TRP A O 1
ATOM 748 N N . GLY A 1 98 ? 8.858 0.462 -16.944 1.00 85.12 98 GLY A N 1
ATOM 749 C CA . GLY A 1 98 ? 8.544 1.883 -17.093 1.00 85.12 98 GLY A CA 1
ATOM 750 C C . GLY A 1 98 ? 8.274 2.593 -15.760 1.00 85.12 98 GLY A C 1
ATOM 751 O O . GLY A 1 98 ? 7.649 3.655 -15.751 1.00 85.12 98 GLY A O 1
ATOM 752 N N . VAL A 1 99 ? 8.718 2.020 -14.636 1.00 86.00 99 VAL A N 1
ATOM 753 C CA . VAL A 1 99 ? 8.579 2.625 -13.310 1.00 86.00 99 VAL A CA 1
ATOM 754 C C . VAL A 1 99 ? 9.735 3.588 -13.101 1.00 86.00 99 VAL A C 1
ATOM 756 O O . VAL A 1 99 ? 10.900 3.222 -13.25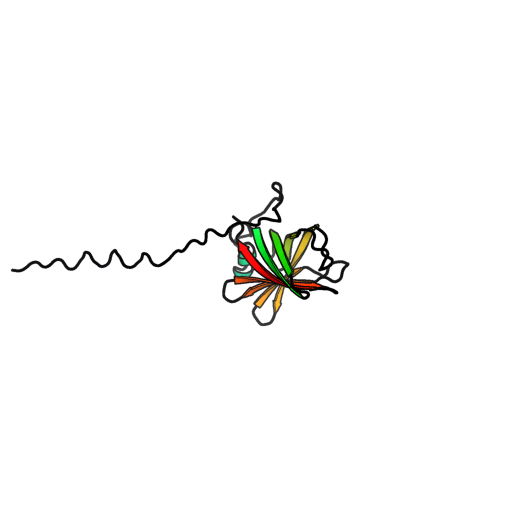6 1.00 86.00 99 VAL A O 1
ATOM 759 N N . ARG A 1 100 ? 9.401 4.827 -12.743 1.00 85.69 100 ARG A N 1
ATOM 760 C CA . ARG A 1 100 ? 10.369 5.813 -12.269 1.00 85.69 100 ARG A CA 1
ATOM 761 C C . ARG A 1 100 ? 10.266 5.930 -10.760 1.00 85.69 100 ARG A C 1
ATOM 763 O O . ARG A 1 100 ? 9.156 5.874 -10.228 1.00 85.69 100 ARG A O 1
ATOM 770 N N . SER A 1 101 ? 11.409 6.137 -10.123 1.00 83.19 101 SER A N 1
ATOM 771 C CA . SER A 1 101 ? 11.536 6.380 -8.700 1.00 83.19 101 SER A CA 1
ATOM 772 C C . SER A 1 101 ? 10.568 7.480 -8.309 1.00 83.19 101 SER A C 1
ATOM 774 O O . SER A 1 101 ? 10.562 8.578 -8.879 1.00 83.19 101 SER A O 1
ATOM 776 N N . VAL A 1 102 ? 9.684 7.150 -7.380 1.00 84.19 102 VAL A N 1
ATOM 777 C CA . VAL A 1 102 ? 8.651 8.070 -6.937 1.00 84.19 102 VAL A CA 1
ATOM 778 C C . VAL A 1 102 ? 8.380 7.845 -5.465 1.00 84.19 102 VAL A C 1
ATOM 780 O O . VAL A 1 102 ? 8.181 6.716 -5.033 1.00 84.19 102 VAL A O 1
ATOM 783 N N . ALA A 1 103 ? 8.344 8.945 -4.716 1.00 90.69 103 ALA A N 1
ATOM 784 C CA . ALA A 1 103 ? 7.689 9.042 -3.421 1.00 90.69 103 ALA A CA 1
ATOM 785 C C . ALA A 1 103 ? 6.416 9.869 -3.631 1.00 90.69 103 ALA A C 1
ATOM 787 O O . ALA A 1 103 ? 6.467 11.080 -3.843 1.00 90.69 103 ALA A O 1
ATOM 788 N N . ALA A 1 104 ? 5.272 9.195 -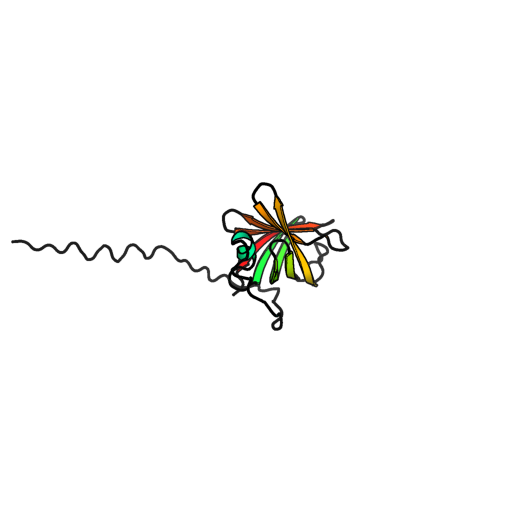3.674 1.00 90.25 104 ALA A N 1
ATOM 789 C CA . ALA A 1 104 ? 4.002 9.782 -4.072 1.00 90.25 104 ALA A CA 1
ATOM 790 C C . ALA A 1 104 ? 2.993 9.729 -2.932 1.00 90.25 104 ALA A C 1
ATOM 792 O O . ALA A 1 104 ? 2.590 8.651 -2.502 1.00 90.25 104 ALA A O 1
ATOM 793 N N . GLU A 1 105 ? 2.508 10.896 -2.517 1.00 94.31 105 GLU A N 1
ATOM 794 C CA . GLU A 1 105 ? 1.338 10.980 -1.648 1.00 94.31 105 GLU A CA 1
ATOM 795 C C . GLU A 1 105 ? 0.051 10.818 -2.457 1.00 94.31 105 GLU A C 1
ATOM 797 O O . GLU A 1 105 ? -0.083 11.370 -3.558 1.00 94.31 105 GLU A O 1
ATOM 802 N N . ARG A 1 106 ? -0.893 10.035 -1.935 1.00 94.56 106 ARG A N 1
ATOM 803 C CA . ARG A 1 106 ? -2.174 9.743 -2.585 1.00 94.56 106 ARG A CA 1
ATOM 804 C C . ARG A 1 106 ? -3.293 9.654 -1.557 1.00 94.56 106 ARG A C 1
ATOM 806 O O . ARG A 1 106 ? -3.083 9.223 -0.427 1.00 94.56 106 ARG A O 1
ATOM 813 N N . LEU A 1 107 ? -4.497 10.010 -1.995 1.00 96.50 107 LEU A N 1
ATOM 814 C CA . LEU A 1 107 ? -5.724 9.677 -1.285 1.00 96.50 107 LEU A CA 1
ATOM 815 C C . LEU A 1 107 ? -6.210 8.317 -1.792 1.00 96.50 107 LEU A C 1
ATOM 817 O O . LEU A 1 107 ? -6.552 8.185 -2.967 1.00 96.50 107 LEU A O 1
ATOM 821 N N . ALA A 1 108 ? -6.217 7.325 -0.914 1.00 97.88 108 ALA A N 1
ATOM 822 C CA . ALA A 1 108 ? -6.745 5.996 -1.173 1.00 97.88 108 ALA A CA 1
ATOM 823 C C . ALA A 1 108 ? -8.162 5.858 -0.597 1.00 97.88 108 ALA A C 1
ATOM 825 O O . ALA A 1 108 ? -8.567 6.624 0.285 1.00 97.88 108 ALA A O 1
ATOM 826 N N . ARG A 1 109 ? -8.919 4.893 -1.118 1.00 98.12 109 ARG A N 1
ATOM 827 C CA . ARG A 1 109 ? -10.308 4.625 -0.739 1.00 98.12 109 ARG A CA 1
ATOM 828 C C . ARG A 1 109 ? -10.487 3.199 -0.255 1.00 98.12 109 ARG A C 1
ATOM 830 O O . ARG A 1 109 ? -9.870 2.295 -0.801 1.00 98.12 109 ARG A O 1
ATOM 837 N N . PHE A 1 110 ? -11.327 3.011 0.751 1.00 98.31 110 PHE A N 1
ATOM 838 C CA . PHE A 1 110 ? -11.759 1.695 1.191 1.00 98.31 110 PHE A CA 1
ATOM 839 C C . PHE A 1 110 ? -13.018 1.288 0.426 1.00 98.31 110 PHE A C 1
ATOM 841 O O . PHE A 1 110 ? -14.032 1.979 0.476 1.00 98.31 110 PHE A O 1
ATOM 848 N N . GLU A 1 111 ? -12.958 0.159 -0.271 1.00 97.25 111 GLU A N 1
ATOM 849 C CA . GLU A 1 111 ? -14.047 -0.356 -1.098 1.00 97.25 111 GLU A CA 1
ATOM 850 C C . GLU A 1 111 ? -14.353 -1.806 -0.722 1.00 97.25 111 GLU A C 1
ATOM 852 O O . GLU A 1 111 ? -13.458 -2.653 -0.682 1.00 97.25 111 GLU A O 1
ATOM 857 N N . LYS A 1 112 ? -15.628 -2.112 -0.454 1.00 96.56 112 LYS A N 1
ATOM 858 C CA . LYS A 1 112 ? -16.083 -3.492 -0.245 1.00 96.56 112 LYS A CA 1
ATOM 859 C C . LYS A 1 112 ? -16.493 -4.113 -1.570 1.00 96.56 112 LYS A C 1
ATOM 861 O O . LYS A 1 112 ? -17.378 -3.592 -2.244 1.00 96.56 112 LYS A O 1
ATOM 866 N N . ARG A 1 113 ? -15.880 -5.242 -1.919 1.00 95.75 113 ARG A N 1
ATOM 867 C CA . ARG A 1 113 ? -16.189 -6.029 -3.121 1.00 95.75 113 ARG A CA 1
ATOM 868 C C . ARG A 1 113 ? -16.117 -7.503 -2.759 1.00 95.75 113 ARG A C 1
ATOM 870 O O . ARG A 1 113 ? -15.167 -7.917 -2.102 1.00 95.75 113 ARG A O 1
ATOM 877 N N . ASP A 1 114 ? -17.150 -8.264 -3.107 1.00 93.62 114 ASP A N 1
ATOM 878 C CA . ASP A 1 114 ? -17.221 -9.711 -2.857 1.00 93.62 114 ASP A CA 1
ATOM 879 C C . ASP A 1 114 ? -16.927 -10.106 -1.396 1.00 93.62 114 ASP A C 1
ATOM 881 O O . ASP A 1 114 ? -16.238 -11.080 -1.106 1.00 93.62 114 ASP A O 1
ATOM 885 N N . GLY A 1 115 ? -17.415 -9.297 -0.447 1.00 93.19 115 GLY A N 1
ATOM 886 C CA . GLY A 1 115 ? -17.211 -9.513 0.991 1.00 93.19 115 GLY A CA 1
ATOM 887 C C . GLY A 1 115 ? -15.804 -9.184 1.507 1.00 93.19 115 GLY A C 1
ATOM 888 O O . GLY A 1 115 ? -15.546 -9.355 2.696 1.00 93.19 115 GLY A O 1
ATOM 889 N N . ARG A 1 116 ? -14.905 -8.681 0.654 1.00 95.69 116 ARG A N 1
ATOM 890 C CA . ARG A 1 116 ? -13.539 -8.279 1.009 1.00 95.69 116 ARG A CA 1
ATOM 891 C C . ARG A 1 116 ? -13.401 -6.761 0.990 1.00 95.69 116 ARG A C 1
ATOM 893 O O . ARG A 1 116 ? -14.002 -6.081 0.158 1.00 95.69 116 ARG A O 1
ATOM 900 N N . LEU A 1 117 ? -12.598 -6.233 1.910 1.00 97.62 117 LEU A N 1
ATOM 901 C CA . LEU A 1 117 ? -12.240 -4.818 1.943 1.00 97.62 117 LEU A CA 1
ATOM 902 C C . LEU A 1 117 ? -10.950 -4.599 1.151 1.00 97.62 117 LEU A C 1
ATOM 904 O O . LEU A 1 117 ? -9.957 -5.303 1.355 1.00 97.62 117 LEU A O 1
ATOM 908 N N . TYR A 1 118 ? -10.969 -3.612 0.267 1.00 98.12 118 TYR A N 1
ATOM 909 C CA . TYR A 1 118 ? -9.826 -3.196 -0.530 1.00 98.12 118 TYR A CA 1
ATOM 910 C C . TYR A 1 118 ? -9.464 -1.760 -0.198 1.00 98.12 118 TYR A C 1
ATOM 912 O O . TYR A 1 118 ? -10.344 -0.914 -0.110 1.00 98.12 118 TYR A O 1
ATOM 920 N N . LEU A 1 119 ? -8.173 -1.476 -0.073 1.00 98.19 119 LEU A N 1
ATOM 921 C CA . LEU A 1 119 ? -7.644 -0.123 -0.127 1.00 98.19 119 LEU A CA 1
ATOM 922 C C . LEU A 1 119 ? -7.204 0.150 -1.568 1.00 98.19 119 LEU A C 1
ATOM 924 O O . LEU A 1 119 ? -6.221 -0.412 -2.043 1.00 98.19 119 LEU A O 1
ATOM 928 N N . THR A 1 120 ? -7.948 0.985 -2.278 1.00 97.31 120 THR A N 1
ATOM 929 C CA . THR A 1 120 ? -7.757 1.277 -3.700 1.00 97.31 120 THR A CA 1
ATOM 930 C C . THR A 1 120 ? -7.171 2.669 -3.884 1.00 97.31 120 THR A C 1
ATOM 932 O O . THR A 1 120 ? -7.672 3.647 -3.323 1.00 97.31 120 THR A O 1
ATOM 935 N N . VAL A 1 121 ? -6.135 2.788 -4.705 1.00 95.00 121 VAL A N 1
ATOM 936 C CA . VAL A 1 121 ? -5.579 4.076 -5.123 1.00 95.00 121 VAL A CA 1
ATOM 937 C C . VAL A 1 121 ? -6.168 4.421 -6.489 1.00 95.00 121 VAL A C 1
ATOM 939 O O . VAL A 1 121 ? -5.998 3.636 -7.428 1.00 95.00 121 VAL A O 1
ATOM 942 N N . PRO A 1 122 ? -6.844 5.577 -6.635 1.00 87.69 122 PRO A N 1
ATOM 943 C CA . PRO A 1 122 ? -7.358 6.013 -7.924 1.00 87.69 122 PRO A CA 1
ATOM 944 C C . PRO A 1 122 ? -6.256 6.039 -8.991 1.00 87.69 122 PRO A C 1
ATOM 946 O O . PRO A 1 122 ? -5.112 6.384 -8.661 1.00 87.69 122 PRO A O 1
ATOM 949 N N . PRO A 1 123 ? -6.581 5.723 -10.260 1.00 84.38 123 PRO A N 1
ATOM 950 C CA . PRO A 1 123 ? -5.585 5.655 -11.312 1.00 84.38 123 PRO A CA 1
ATOM 951 C C . PRO A 1 123 ? -4.754 6.933 -11.417 1.00 84.38 123 PRO A C 1
ATOM 953 O O . PRO A 1 123 ? -5.283 8.048 -11.416 1.00 84.38 123 PRO A O 1
ATOM 956 N N . SER A 1 124 ? -3.436 6.777 -11.522 1.00 77.44 124 SER A N 1
ATOM 957 C CA . SER A 1 124 ? -2.557 7.910 -11.817 1.00 77.44 124 SER A CA 1
ATOM 958 C C . SER A 1 124 ? -2.779 8.411 -13.253 1.00 77.44 124 SER A C 1
ATOM 960 O O . SER A 1 124 ? -3.447 7.763 -14.058 1.00 77.44 124 SER A O 1
ATOM 962 N N . ARG A 1 125 ? -2.159 9.541 -13.631 1.00 74.12 125 ARG A N 1
ATOM 963 C CA . ARG A 1 125 ? -2.186 10.035 -15.027 1.00 74.12 125 ARG A CA 1
ATOM 964 C C . ARG A 1 125 ? -1.704 9.000 -16.052 1.00 74.12 125 ARG A C 1
ATOM 966 O O . ARG A 1 125 ? -2.076 9.090 -17.214 1.00 74.12 125 ARG A O 1
ATOM 973 N N . ASN A 1 126 ? -0.914 8.021 -15.615 1.00 72.94 126 ASN A N 1
ATOM 974 C CA . ASN A 1 126 ? -0.380 6.958 -16.461 1.00 72.94 126 ASN A CA 1
ATOM 975 C C . ASN A 1 126 ? -1.314 5.734 -16.530 1.00 72.94 126 ASN A C 1
ATOM 977 O O . ASN A 1 126 ? -0.907 4.685 -17.020 1.00 72.94 126 ASN A O 1
ATOM 981 N N . GLY A 1 127 ? -2.534 5.836 -15.989 1.00 80.94 127 GLY A N 1
ATOM 982 C CA . GLY A 1 127 ? -3.523 4.757 -15.966 1.00 80.94 127 GLY A CA 1
ATOM 983 C C . GLY A 1 127 ? -3.200 3.627 -14.988 1.00 80.94 127 GLY A C 1
ATOM 984 O O . GLY A 1 127 ? -3.871 2.603 -15.015 1.00 80.94 127 GLY A O 1
ATOM 985 N N . GLN A 1 128 ? -2.183 3.790 -14.134 1.00 86.31 128 GLN A N 1
ATOM 986 C CA . GLN A 1 128 ? -1.812 2.764 -13.162 1.00 86.31 128 GLN A CA 1
ATOM 987 C C . GLN A 1 128 ? -2.817 2.718 -12.020 1.00 86.31 128 GLN A C 1
ATOM 989 O O . GLN A 1 128 ? -2.983 3.718 -11.319 1.00 86.31 128 GLN A O 1
ATOM 994 N N . ARG A 1 129 ? -3.427 1.555 -11.819 1.00 90.62 129 ARG A N 1
ATOM 995 C CA . ARG A 1 129 ? -4.313 1.229 -10.704 1.00 90.62 129 ARG A CA 1
ATOM 996 C C . ARG A 1 129 ? -3.525 0.446 -9.664 1.00 90.62 129 ARG A C 1
ATOM 998 O O . ARG A 1 129 ? -2.720 -0.414 -10.013 1.00 90.62 129 ARG A O 1
ATOM 1005 N N . MET A 1 130 ? -3.758 0.752 -8.392 1.00 93.94 130 MET A N 1
ATOM 1006 C CA . MET A 1 130 ? -3.147 0.026 -7.283 1.00 93.94 130 MET A CA 1
ATOM 1007 C C . MET A 1 130 ? -4.218 -0.355 -6.280 1.00 93.94 130 MET A C 1
ATOM 1009 O O . MET A 1 130 ? -5.044 0.482 -5.910 1.00 93.94 130 MET A O 1
ATOM 1013 N N . GLU A 1 131 ? -4.191 -1.597 -5.826 1.00 96.31 131 GLU A N 1
ATOM 1014 C CA . GLU A 1 131 ? -5.150 -2.108 -4.856 1.00 96.31 131 GLU A CA 1
ATOM 1015 C C . GLU A 1 131 ? -4.455 -2.980 -3.828 1.00 96.31 131 GLU A C 1
ATOM 1017 O O . GLU A 1 131 ? -3.523 -3.710 -4.156 1.00 96.31 131 GLU A O 1
ATOM 1022 N N . PHE A 1 132 ? -4.932 -2.914 -2.591 1.00 97.25 132 PHE A N 1
ATOM 1023 C CA . PHE A 1 132 ? -4.396 -3.680 -1.476 1.00 97.25 132 PHE A CA 1
ATOM 1024 C C . PHE A 1 132 ? -5.527 -4.347 -0.707 1.00 97.25 132 PHE A C 1
ATOM 1026 O O . PHE A 1 132 ? -6.599 -3.766 -0.547 1.00 97.25 132 PHE A O 1
ATOM 1033 N N . THR A 1 133 ? -5.305 -5.552 -0.204 1.00 97.81 133 THR A N 1
ATOM 1034 C CA . THR A 1 133 ? -6.286 -6.279 0.607 1.00 97.81 133 THR A CA 1
ATOM 1035 C C . THR A 1 133 ? -5.583 -7.275 1.518 1.00 97.81 133 THR A C 1
ATOM 1037 O O . THR A 1 133 ? -4.406 -7.578 1.329 1.00 97.81 133 THR A O 1
ATOM 1040 N N . PHE A 1 134 ? -6.305 -7.805 2.499 1.00 96.31 134 PHE A N 1
ATOM 1041 C CA . PHE A 1 134 ? -5.847 -8.964 3.250 1.00 96.31 134 PHE A CA 1
ATOM 1042 C C . PHE A 1 134 ? -6.359 -10.238 2.575 1.00 96.31 134 PHE A C 1
ATOM 1044 O O . PHE A 1 134 ? -7.548 -10.355 2.264 1.00 96.31 134 PHE A O 1
ATOM 1051 N N . ASP A 1 135 ? -5.462 -11.190 2.334 1.00 92.38 135 ASP A N 1
ATOM 1052 C CA . ASP A 1 135 ? -5.782 -12.513 1.805 1.00 92.38 135 ASP A CA 1
ATOM 1053 C C . ASP A 1 135 ? -5.150 -13.601 2.659 1.00 92.38 135 ASP A C 1
ATOM 1055 O O . ASP A 1 135 ? -3.937 -13.619 2.852 1.00 92.38 135 ASP A O 1
ATOM 1059 N N . THR A 1 136 ? -5.960 -14.521 3.184 1.00 88.62 136 THR A N 1
ATOM 1060 C CA . THR A 1 136 ? -5.485 -15.628 4.038 1.00 88.62 136 THR A CA 1
ATOM 1061 C C . THR A 1 136 ? -4.527 -15.196 5.167 1.00 88.62 136 THR A C 1
ATOM 1063 O O . THR A 1 136 ? -3.630 -15.937 5.553 1.00 88.62 136 THR A O 1
ATOM 1066 N N . GLY A 1 137 ? -4.704 -13.982 5.703 1.00 86.00 137 GLY A N 1
ATOM 1067 C CA . GLY A 1 137 ? -3.854 -13.408 6.755 1.00 86.00 137 GLY A CA 1
ATOM 1068 C C . GLY A 1 137 ? -2.617 -12.639 6.266 1.00 86.00 137 GLY A C 1
ATOM 1069 O O . GLY A 1 137 ? -1.970 -11.985 7.078 1.00 86.00 137 GLY A O 1
ATOM 1070 N N . ALA A 1 138 ? -2.311 -12.652 4.968 1.00 91.56 138 ALA A N 1
ATOM 1071 C CA . ALA A 1 138 ? -1.251 -11.845 4.369 1.00 91.56 138 ALA A CA 1
ATOM 1072 C C . ALA A 1 138 ? -1.803 -10.510 3.856 1.00 91.56 138 ALA A C 1
ATOM 1074 O O . ALA A 1 138 ? -2.889 -10.465 3.275 1.00 91.56 138 ALA A O 1
ATOM 1075 N N . PHE A 1 139 ? -1.049 -9.423 4.028 1.00 96.62 139 PHE A N 1
ATOM 1076 C CA . PHE A 1 139 ? -1.359 -8.166 3.355 1.00 96.62 139 PHE A CA 1
ATOM 1077 C C . PHE A 1 139 ? -0.772 -8.215 1.943 1.00 96.62 139 PHE A C 1
ATOM 1079 O O . PHE A 1 139 ? 0.429 -8.397 1.762 1.00 96.62 139 PHE A O 1
ATOM 1086 N N . VAL A 1 140 ? -1.622 -8.103 0.928 1.00 97.44 140 VAL A N 1
ATOM 1087 C CA . VAL A 1 140 ? -1.237 -8.252 -0.479 1.00 97.44 140 VAL A CA 1
ATOM 1088 C C . VAL A 1 140 ? -1.697 -7.055 -1.292 1.00 97.44 140 VAL A C 1
ATOM 1090 O O . VAL A 1 140 ? -2.594 -6.314 -0.890 1.00 97.44 140 VAL A O 1
ATOM 1093 N N . GLY A 1 141 ? -1.083 -6.855 -2.450 1.00 96.62 141 GLY A N 1
ATOM 1094 C CA . GLY A 1 141 ? -1.504 -5.839 -3.398 1.00 96.62 141 GLY A CA 1
ATOM 1095 C C . GLY A 1 141 ? -1.330 -6.254 -4.844 1.00 96.62 141 GLY A C 1
ATOM 1096 O O . GLY A 1 141 ? -0.613 -7.200 -5.156 1.00 96.62 141 GLY A O 1
ATOM 1097 N N . ILE A 1 142 ? -1.987 -5.512 -5.722 1.00 95.62 142 ILE A N 1
ATOM 1098 C CA . ILE A 1 142 ? -1.851 -5.625 -7.167 1.00 95.62 142 ILE A CA 1
ATOM 1099 C C . ILE A 1 142 ? -1.612 -4.227 -7.724 1.00 95.62 142 ILE A C 1
ATOM 1101 O O . ILE A 1 142 ? -2.243 -3.256 -7.297 1.00 95.62 142 ILE A O 1
ATOM 1105 N N . ILE A 1 143 ? -0.701 -4.134 -8.687 1.00 92.69 143 ILE A N 1
ATOM 1106 C CA . ILE A 1 143 ? -0.518 -2.954 -9.522 1.00 92.69 143 ILE A CA 1
ATOM 1107 C C . ILE A 1 143 ? -0.703 -3.355 -10.970 1.00 92.69 143 ILE A C 1
ATOM 1109 O O . ILE A 1 143 ? -0.023 -4.246 -11.477 1.00 92.69 143 ILE A O 1
ATOM 1113 N N . GLU A 1 144 ? -1.611 -2.654 -11.631 1.00 91.69 144 GLU A N 1
ATOM 1114 C CA . GLU A 1 144 ? -1.930 -2.826 -13.040 1.00 91.69 144 GLU A CA 1
ATOM 1115 C C . GLU A 1 144 ? -1.645 -1.515 -13.756 1.00 91.69 144 GLU A C 1
ATOM 1117 O O . GLU A 1 144 ? -2.105 -0.451 -13.344 1.00 91.69 144 GLU A O 1
ATOM 1122 N N . GLY A 1 145 ? -0.884 -1.581 -14.838 1.00 87.00 145 GLY A N 1
ATOM 1123 C CA . GLY A 1 145 ? -0.634 -0.456 -15.721 1.00 87.00 145 GLY A CA 1
ATOM 1124 C C . GLY A 1 145 ? -0.474 -0.913 -17.167 1.00 87.00 145 GLY A C 1
ATOM 1125 O O . GLY A 1 145 ? -0.468 -2.111 -17.441 1.00 87.00 145 GLY A O 1
ATOM 1126 N N . PRO A 1 146 ? -0.281 0.026 -18.106 1.00 83.81 146 PRO A N 1
ATOM 1127 C CA . PRO A 1 146 ? -0.208 -0.297 -19.533 1.00 83.81 146 PRO A CA 1
ATOM 1128 C C . PRO A 1 146 ? 0.895 -1.299 -19.910 1.00 83.81 146 PRO A C 1
ATOM 1130 O O . PRO A 1 146 ? 0.775 -1.993 -20.914 1.00 83.81 146 PRO A O 1
ATOM 1133 N N . TYR A 1 147 ? 1.967 -1.366 -19.114 1.00 83.31 147 TYR A N 1
ATOM 1134 C CA . TYR A 1 147 ? 3.165 -2.162 -19.405 1.00 83.31 147 TYR A CA 1
ATOM 1135 C C . TYR A 1 147 ? 3.546 -3.133 -18.284 1.00 83.31 147 TYR A C 1
ATOM 1137 O O . TYR A 1 147 ? 4.597 -3.766 -18.369 1.00 83.31 147 TYR A O 1
ATOM 1145 N N . LEU A 1 148 ? 2.743 -3.219 -17.216 1.00 89.38 148 LEU A N 1
ATOM 1146 C CA . LEU A 1 148 ? 3.048 -4.087 -16.084 1.00 89.38 148 LEU A CA 1
ATOM 1147 C C . LEU A 1 148 ? 1.781 -4.589 -15.397 1.00 89.38 148 LEU A C 1
ATOM 1149 O O . LEU A 1 148 ? 0.822 -3.842 -15.204 1.00 89.38 148 LEU A O 1
ATOM 1153 N N . VAL A 1 149 ? 1.837 -5.838 -14.954 1.00 93.19 149 VAL A N 1
ATOM 1154 C CA . VAL A 1 149 ? 0.951 -6.378 -13.921 1.00 93.19 149 VAL A CA 1
ATOM 1155 C C . VAL A 1 149 ? 1.850 -6.997 -12.869 1.00 93.19 149 VAL A C 1
ATOM 1157 O O . VAL A 1 149 ? 2.667 -7.859 -13.199 1.00 93.19 149 VAL A O 1
ATOM 1160 N N . ALA A 1 150 ? 1.740 -6.536 -11.627 1.00 94.06 150 ALA A N 1
ATOM 1161 C CA . ALA A 1 150 ? 2.565 -7.004 -10.525 1.00 94.06 150 ALA A CA 1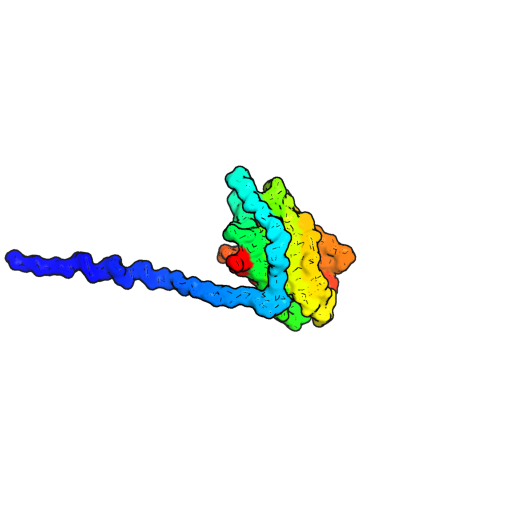
ATOM 1162 C C . ALA A 1 150 ? 1.718 -7.312 -9.294 1.00 94.06 150 ALA A C 1
ATOM 1164 O O . ALA A 1 150 ? 0.897 -6.498 -8.876 1.00 94.06 150 ALA A O 1
ATOM 1165 N N . ASN A 1 151 ? 1.970 -8.472 -8.696 1.00 96.19 151 ASN A N 1
ATOM 1166 C CA . ASN A 1 151 ? 1.498 -8.813 -7.363 1.00 96.19 151 ASN A CA 1
ATOM 1167 C C . ASN A 1 151 ? 2.517 -8.332 -6.334 1.00 96.19 151 ASN A C 1
ATOM 1169 O O . ASN A 1 151 ? 3.722 -8.338 -6.593 1.00 96.19 151 ASN A O 1
ATOM 1173 N N . ILE A 1 152 ? 2.036 -7.953 -5.160 1.00 95.50 152 ILE A N 1
ATOM 1174 C CA . ILE A 1 152 ? 2.852 -7.476 -4.053 1.00 95.50 152 ILE A CA 1
ATOM 1175 C C . ILE A 1 152 ? 2.480 -8.261 -2.808 1.00 95.50 152 ILE A C 1
ATOM 1177 O O . ILE A 1 152 ? 1.300 -8.391 -2.486 1.00 95.50 152 ILE A O 1
ATOM 1181 N N . VAL A 1 153 ? 3.488 -8.745 -2.097 1.00 94.88 153 VAL A N 1
ATOM 1182 C CA . VAL A 1 153 ? 3.330 -9.264 -0.737 1.00 94.88 153 VAL A CA 1
ATOM 1183 C C . VAL A 1 153 ? 3.923 -8.237 0.211 1.00 94.88 153 VAL A C 1
ATOM 1185 O O . VAL A 1 153 ? 5.066 -7.827 0.008 1.00 94.88 153 VAL A O 1
ATOM 1188 N N . TRP A 1 154 ? 3.133 -7.801 1.190 1.00 93.81 154 TRP A N 1
ATOM 1189 C CA . TRP A 1 154 ? 3.498 -6.787 2.171 1.00 93.81 154 TRP A CA 1
ATOM 1190 C C . TRP A 1 154 ? 3.814 -7.408 3.528 1.00 93.81 154 TRP A C 1
ATOM 1192 O O . TRP A 1 154 ? 3.094 -8.270 4.031 1.00 93.81 154 TRP A O 1
ATOM 1202 N N . GLU A 1 155 ? 4.856 -6.881 4.151 1.00 93.25 155 GLU A N 1
ATOM 1203 C CA . GLU A 1 155 ? 5.311 -7.201 5.495 1.00 93.25 155 GLU A CA 1
ATOM 1204 C C . GLU A 1 155 ? 5.335 -5.926 6.340 1.00 93.25 155 GLU A C 1
ATOM 1206 O O . GLU A 1 155 ? 5.566 -4.823 5.832 1.00 93.25 155 GLU A O 1
ATOM 1211 N N . THR A 1 156 ? 5.083 -6.057 7.642 1.00 90.00 156 THR A N 1
ATOM 1212 C CA . THR A 1 156 ? 5.152 -4.920 8.565 1.00 90.00 156 THR A CA 1
ATOM 1213 C C . THR A 1 156 ? 6.578 -4.380 8.614 1.00 90.00 156 THR A C 1
ATOM 1215 O O . THR A 1 156 ? 7.517 -5.113 8.924 1.00 90.00 156 THR A O 1
ATOM 1218 N N . LEU A 1 157 ? 6.736 -3.080 8.368 1.00 87.44 157 LEU A N 1
ATOM 1219 C CA . LEU A 1 157 ? 8.015 -2.394 8.515 1.00 87.44 157 LEU A CA 1
ATOM 1220 C C . LEU A 1 157 ? 8.095 -1.784 9.922 1.00 87.44 157 LEU A C 1
ATOM 1222 O O . LEU A 1 157 ? 7.313 -0.888 10.260 1.00 87.44 157 LEU A O 1
ATOM 1226 N N . LYS A 1 158 ? 9.013 -2.309 10.739 1.00 81.75 158 LYS A N 1
ATOM 1227 C CA . LYS A 1 158 ? 9.228 -1.902 12.137 1.00 81.75 158 LYS A CA 1
ATOM 1228 C C . LYS A 1 158 ? 10.065 -0.630 12.248 1.00 81.75 158 LYS A C 1
ATOM 1230 O O . LYS A 1 158 ? 11.020 -0.481 11.455 1.00 81.75 158 LYS A O 1
#

Radius of gyration: 20.42 Å; chains: 1; bounding box: 35×59×70 Å

Secondary structure (DSSP, 8-state):
-------SSTTSS-------------SS----TT---BPPPTTS-HHHHGGGTTTSEEEEEEEEETTEEEEEEEEEEEE-SSSEEEEEEEE--BGGGTBPPEEEEEEEEEEEETTEEEEEEPPPTT--EEEEEEETTEEEEEEEETTEEEEEEEEE--

pLDDT: mean 85.79, std 17.38, range [40.06, 98.56]

Foldseek 3Di:
DDDDDPPPPVPPPPPPDPPVPPPDADDQWDDDPPQAADQADPPADPQQNVCCPPPQKKKKWKAKPVGDIFIKMKGFRYDPHNFKTWIWIFTDDDVQQPDHTDGDIFIWTWDDDPNWTKTWTPQDPQRWIKIWGADPNWIKIWIDGPRMTIIMTIDDDD